Protein AF-A0A2N5Z940-F1 (afdb_monomer_lite)

pLDDT: mean 82.29, std 12.3, range [34.72, 94.06]

Secondary structure (DSSP, 8-state):
---PPPHHHHHHHHHHHHHHHHHHHHHHHHHHHHHHHHHHHHHHHHHHHHHHHHHTSTT--PPPTT-S-GGGGHHHHGGGSTTSSPPP-SSS-EEEETTTEEEETTTEE--------

Organism: Muiribacterium halophilum (NCBI:txid2053465)

Foldseek 3Di:
DDPDDDPVNVVVVVVVVVVVVVVVPVVVVVVVVVVLLVLQQVLQVQLLQLLVVLQPDPPDDRDAQFFQACCVCLQVSLVSHPVSDRRDHPADHWGGHNVSGIAGPVNGTNPPPDPDD

Structure (mmCIF, N/CA/C/O backbone):
data_AF-A0A2N5Z940-F1
#
_entry.id   AF-A0A2N5Z940-F1
#
loop_
_atom_site.group_PDB
_atom_site.id
_atom_site.type_symbol
_atom_site.label_atom_id
_atom_site.label_alt_id
_atom_site.label_comp_id
_atom_site.label_asym_id
_atom_site.label_entity_id
_atom_site.label_seq_id
_atom_site.pdbx_PDB_ins_code
_atom_site.Cartn_x
_atom_site.Cartn_y
_atom_site.Cartn_z
_atom_site.occupancy
_atom_site.B_iso_or_equiv
_atom_site.auth_seq_id
_atom_site.auth_comp_id
_atom_site.auth_asym_id
_atom_site.auth_atom_id
_atom_site.pdbx_PDB_model_num
ATOM 1 N N . MET A 1 1 ? 46.849 8.910 -40.877 1.00 47.00 1 MET A N 1
ATOM 2 C CA . MET A 1 1 ? 45.568 9.334 -41.485 1.00 47.00 1 MET A CA 1
ATOM 3 C C . MET A 1 1 ? 44.439 8.868 -40.580 1.00 47.00 1 MET A C 1
ATOM 5 O O . MET A 1 1 ? 44.339 7.672 -40.337 1.00 47.00 1 MET A O 1
ATOM 9 N N . LYS A 1 2 ? 43.650 9.785 -40.009 1.00 59.25 2 LYS A N 1
ATOM 10 C CA . LYS A 1 2 ? 42.458 9.421 -39.229 1.00 59.25 2 LYS A CA 1
ATOM 11 C C . LYS A 1 2 ? 41.374 8.996 -40.224 1.00 59.25 2 LYS A C 1
ATOM 13 O O . LYS A 1 2 ? 41.002 9.806 -41.067 1.00 59.25 2 LYS A O 1
ATOM 18 N N . LYS A 1 3 ? 40.914 7.740 -40.175 1.00 70.19 3 LYS A N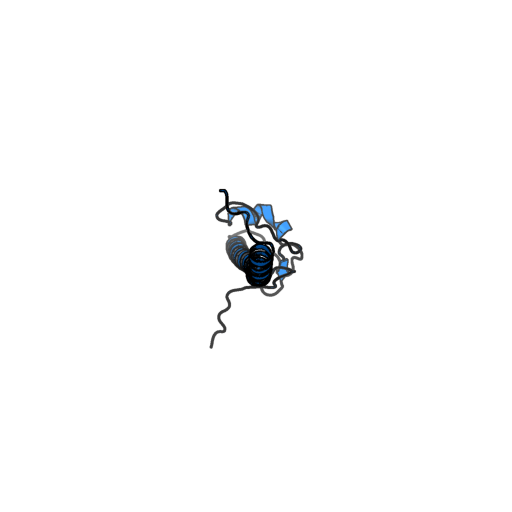 1
ATOM 19 C CA . LYS A 1 3 ? 39.747 7.304 -40.957 1.00 70.19 3 LYS A CA 1
ATOM 20 C C . LYS A 1 3 ? 38.531 8.060 -40.419 1.00 70.19 3 LYS A C 1
ATOM 22 O O . LYS A 1 3 ? 38.139 7.845 -39.276 1.00 70.19 3 LYS A O 1
ATOM 27 N N . ALA A 1 4 ? 38.006 8.993 -41.209 1.00 68.00 4 ALA A N 1
ATOM 28 C CA . ALA A 1 4 ? 36.707 9.588 -40.941 1.00 68.00 4 ALA A CA 1
ATOM 29 C C . ALA A 1 4 ? 35.644 8.507 -41.160 1.00 68.00 4 ALA A C 1
ATOM 31 O O . ALA A 1 4 ? 35.711 7.759 -42.136 1.00 68.00 4 ALA A O 1
ATOM 32 N N . PHE A 1 5 ? 34.723 8.398 -40.210 1.00 75.50 5 PHE A N 1
ATOM 33 C CA . PHE A 1 5 ? 33.625 7.442 -40.244 1.00 75.50 5 PHE A CA 1
ATOM 34 C C . PHE A 1 5 ? 32.745 7.701 -41.474 1.00 75.50 5 PHE A C 1
ATOM 36 O O . PHE A 1 5 ? 32.466 8.860 -41.790 1.00 75.50 5 PHE A O 1
ATOM 43 N N . SER A 1 6 ? 32.338 6.651 -42.188 1.00 87.69 6 SER A N 1
ATOM 44 C CA . SER A 1 6 ? 31.505 6.816 -43.382 1.00 87.69 6 SER A CA 1
ATOM 45 C C . SER A 1 6 ? 30.080 7.210 -42.990 1.00 87.69 6 SER A C 1
ATOM 47 O O . SER A 1 6 ? 29.527 6.707 -42.011 1.00 87.69 6 SER A O 1
ATOM 49 N N . PHE A 1 7 ? 29.439 8.070 -43.788 1.00 86.06 7 PHE A N 1
ATOM 50 C CA . PHE A 1 7 ? 28.022 8.409 -43.606 1.00 86.06 7 PHE A CA 1
ATOM 51 C C . PHE A 1 7 ? 27.126 7.164 -43.611 1.00 86.06 7 PHE A C 1
ATOM 53 O O . PHE A 1 7 ? 26.171 7.095 -42.842 1.00 86.06 7 PHE A O 1
ATOM 60 N N . LEU A 1 8 ? 27.466 6.161 -44.426 1.00 89.94 8 LEU A N 1
ATOM 61 C CA . LEU A 1 8 ? 26.723 4.905 -44.490 1.00 89.94 8 LEU A CA 1
ATOM 62 C C . LEU A 1 8 ? 26.797 4.135 -43.166 1.00 89.94 8 LEU A C 1
ATOM 64 O O . LEU A 1 8 ? 25.781 3.644 -42.679 1.00 89.94 8 LEU A O 1
ATOM 68 N N . GLU A 1 9 ? 27.985 4.060 -42.567 1.00 87.75 9 GLU A N 1
ATOM 69 C CA . GLU A 1 9 ? 28.175 3.387 -41.280 1.00 87.75 9 GLU A CA 1
ATOM 70 C C . GLU A 1 9 ? 27.366 4.089 -40.184 1.00 87.75 9 GLU A C 1
ATOM 72 O O . GLU A 1 9 ? 26.744 3.431 -39.349 1.00 87.75 9 GLU A O 1
ATOM 77 N N . LEU A 1 10 ? 27.296 5.424 -40.222 1.00 89.19 10 LEU A N 1
ATOM 78 C CA . LEU A 1 10 ? 26.498 6.189 -39.269 1.00 89.19 10 LEU A CA 1
ATOM 79 C C . LEU A 1 10 ? 25.002 5.909 -39.434 1.00 89.19 10 LEU A C 1
ATOM 81 O O . LEU A 1 10 ? 24.311 5.724 -38.434 1.00 89.19 10 LEU A O 1
ATOM 85 N N . MET A 1 11 ? 24.512 5.826 -40.675 1.00 91.19 11 MET A N 1
ATOM 86 C CA . MET A 1 11 ? 23.105 5.535 -40.961 1.00 91.19 11 MET A CA 1
ATOM 87 C C . MET A 1 11 ? 22.679 4.155 -40.457 1.00 91.19 11 MET A C 1
ATOM 89 O O . MET A 1 11 ? 21.636 4.025 -39.823 1.00 91.19 11 MET A O 1
ATOM 93 N N . VAL A 1 12 ? 23.508 3.133 -40.666 1.00 93.56 12 VAL A N 1
ATOM 94 C CA . VAL A 1 12 ? 23.205 1.784 -40.169 1.00 93.56 12 VAL A CA 1
ATOM 95 C C . VAL A 1 12 ? 23.146 1.769 -38.638 1.00 93.56 12 VAL A C 1
ATOM 97 O O . VAL A 1 12 ? 22.227 1.181 -38.065 1.00 93.56 12 VAL A O 1
ATOM 100 N N . ILE A 1 13 ? 24.064 2.467 -37.963 1.00 94.00 13 ILE A N 1
ATOM 101 C CA . ILE A 1 13 ? 24.078 2.543 -36.496 1.00 94.00 13 ILE A CA 1
ATOM 102 C C . ILE A 1 13 ? 22.821 3.232 -35.958 1.00 94.00 13 ILE A C 1
ATOM 104 O O . ILE A 1 13 ? 22.180 2.690 -35.058 1.00 94.00 13 ILE A O 1
ATOM 108 N N . ILE A 1 14 ? 22.430 4.391 -36.501 1.00 93.44 14 ILE A N 1
ATOM 109 C CA . ILE A 1 14 ? 21.222 5.092 -36.029 1.00 93.44 14 ILE A CA 1
ATOM 110 C C . ILE A 1 14 ? 19.954 4.269 -36.284 1.00 93.44 14 ILE A C 1
ATOM 112 O O . ILE A 1 14 ? 19.053 4.273 -35.446 1.00 93.44 14 ILE A O 1
ATOM 116 N N . SER A 1 15 ? 19.896 3.513 -37.386 1.00 94.00 15 SER A N 1
ATOM 117 C CA . SER A 1 15 ? 18.769 2.627 -37.684 1.00 94.00 15 SER A CA 1
ATOM 118 C C . SER A 1 15 ? 18.661 1.487 -36.672 1.00 94.00 15 SER A C 1
ATOM 120 O O . SER A 1 15 ? 17.573 1.233 -36.157 1.00 94.00 15 SER A O 1
ATOM 122 N N . ILE A 1 16 ? 19.777 0.837 -36.326 1.00 94.06 16 ILE A N 1
ATOM 123 C CA . ILE A 1 16 ? 19.786 -0.231 -35.315 1.00 94.06 16 ILE A CA 1
ATOM 124 C C . ILE A 1 16 ? 19.434 0.334 -33.928 1.00 94.06 16 ILE A C 1
ATOM 126 O O . ILE A 1 16 ? 18.635 -0.264 -33.206 1.00 94.06 16 ILE A O 1
ATOM 130 N N . LEU A 1 17 ? 19.958 1.512 -33.570 1.00 93.38 17 LEU A N 1
A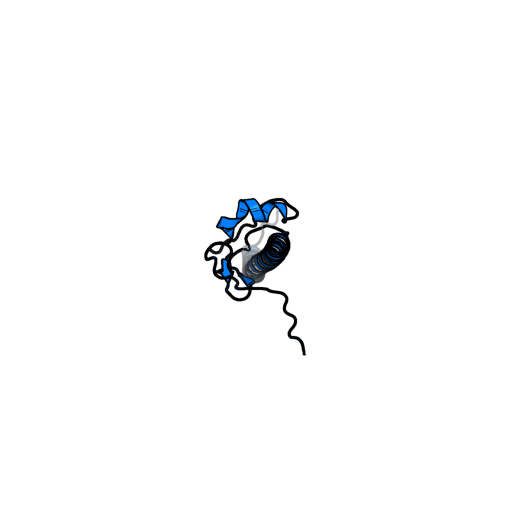TOM 131 C CA . LEU A 1 17 ? 19.635 2.182 -32.305 1.00 93.38 17 LEU A CA 1
ATOM 132 C C . LEU A 1 17 ? 18.140 2.500 -32.180 1.00 93.38 17 LEU A C 1
ATOM 134 O O . LEU A 1 17 ? 17.559 2.263 -31.121 1.00 93.38 17 LEU A O 1
ATOM 138 N N . ALA A 1 18 ? 17.503 2.988 -33.248 1.00 92.88 18 ALA A N 1
ATOM 139 C CA . ALA A 1 18 ? 16.073 3.286 -33.245 1.00 92.88 18 ALA A CA 1
ATOM 140 C C . ALA A 1 18 ? 15.227 2.033 -32.957 1.00 92.88 18 ALA A C 1
ATOM 142 O O . ALA A 1 18 ? 14.340 2.075 -32.105 1.00 92.88 18 ALA A O 1
ATOM 143 N N . ILE A 1 19 ? 15.553 0.903 -33.597 1.00 91.56 19 ILE A N 1
ATOM 144 C CA . ILE A 1 19 ? 14.848 -0.373 -33.394 1.00 91.56 19 ILE A CA 1
ATOM 145 C C . ILE A 1 19 ? 14.974 -0.840 -31.935 1.00 91.56 19 ILE A C 1
ATOM 147 O O . ILE A 1 19 ? 13.970 -1.182 -31.303 1.00 91.56 19 ILE A O 1
ATOM 151 N N . ILE A 1 20 ? 16.190 -0.810 -31.375 1.00 91.56 20 ILE A N 1
ATOM 152 C CA . ILE A 1 20 ? 16.444 -1.234 -29.989 1.00 91.56 20 ILE A CA 1
ATOM 153 C C . ILE A 1 20 ? 15.661 -0.361 -28.997 1.00 91.56 20 ILE A C 1
ATOM 155 O O . ILE A 1 20 ? 15.019 -0.887 -28.085 1.00 91.56 20 ILE A O 1
ATOM 159 N N . LEU A 1 21 ? 15.671 0.964 -29.182 1.00 88.88 21 LEU A N 1
ATOM 160 C CA . LEU A 1 21 ? 14.969 1.899 -28.298 1.00 88.88 21 LEU A CA 1
ATOM 161 C C . LEU A 1 21 ? 13.453 1.671 -28.297 1.00 88.88 21 LEU A C 1
ATOM 163 O O . LEU A 1 21 ? 12.830 1.688 -27.231 1.00 88.88 21 LEU A O 1
ATOM 167 N N . THR A 1 22 ? 12.855 1.409 -29.462 1.00 86.62 22 THR A N 1
ATOM 168 C CA . THR A 1 22 ? 11.419 1.120 -29.558 1.00 86.62 22 THR A CA 1
ATOM 169 C C . THR A 1 22 ? 11.058 -0.146 -28.784 1.00 86.62 22 THR A C 1
ATOM 171 O O . THR A 1 22 ? 10.147 -0.109 -27.953 1.00 86.62 22 THR A O 1
ATOM 174 N N . MET A 1 23 ? 11.791 -1.246 -28.983 1.00 81.12 23 MET A N 1
ATOM 175 C CA . MET A 1 23 ? 11.494 -2.524 -28.322 1.00 81.12 23 MET A CA 1
ATOM 176 C C . MET A 1 23 ? 11.708 -2.475 -26.803 1.00 81.12 23 MET A C 1
ATOM 178 O O . MET A 1 23 ? 10.945 -3.085 -26.054 1.00 81.12 23 MET A O 1
ATOM 182 N N . ALA A 1 24 ? 12.698 -1.716 -26.327 1.00 77.69 24 ALA A N 1
ATOM 183 C CA . ALA A 1 24 ? 12.993 -1.587 -24.900 1.00 77.69 24 ALA A CA 1
ATOM 184 C C . ALA A 1 24 ? 11.924 -0.799 -24.112 1.00 77.69 24 ALA A C 1
ATOM 186 O O . ALA A 1 24 ? 11.774 -0.991 -22.903 1.00 77.69 24 ALA A O 1
ATOM 187 N N . SER A 1 25 ? 11.158 0.075 -24.772 1.00 73.31 25 SER A N 1
ATOM 188 C CA . SER A 1 25 ? 10.201 0.972 -24.106 1.00 73.31 25 SER A CA 1
ATOM 189 C C . SER A 1 25 ? 8.944 0.266 -23.561 1.00 73.31 25 SER A C 1
ATOM 191 O O . SER A 1 25 ? 8.514 0.532 -22.434 1.00 73.31 25 SER A O 1
ATOM 193 N N . LEU A 1 26 ? 8.375 -0.674 -24.321 1.00 75.31 26 LEU A N 1
ATOM 194 C CA . LEU A 1 26 ? 7.131 -1.380 -23.986 1.00 75.31 26 LEU A CA 1
ATOM 195 C C . LEU A 1 26 ? 7.186 -2.194 -22.675 1.00 75.31 26 LEU A C 1
ATOM 197 O O . LEU A 1 26 ? 6.290 -2.029 -21.838 1.00 75.31 26 LEU A O 1
ATOM 201 N N . PRO A 1 27 ? 8.200 -3.052 -22.427 1.00 76.94 27 PRO A N 1
ATOM 202 C CA . PRO A 1 27 ? 8.243 -3.846 -21.199 1.00 76.94 27 PRO A CA 1
ATOM 203 C C . PRO A 1 27 ? 8.370 -2.979 -19.940 1.00 76.94 27 PRO A C 1
ATOM 205 O O . PRO A 1 27 ? 7.815 -3.327 -18.898 1.00 76.94 27 PRO A O 1
ATOM 208 N N . TYR A 1 28 ? 9.036 -1.825 -20.031 1.00 76.06 28 TYR A N 1
ATOM 209 C CA . TYR A 1 28 ? 9.219 -0.914 -18.903 1.00 76.06 28 TYR A CA 1
ATOM 210 C C . TYR A 1 28 ? 7.900 -0.294 -18.422 1.00 76.06 28 TYR A C 1
ATOM 212 O O . TYR A 1 28 ? 7.652 -0.208 -17.216 1.00 76.06 28 TYR A O 1
ATOM 220 N N . ILE A 1 29 ? 7.026 0.098 -19.352 1.00 79.38 29 ILE A N 1
ATOM 221 C CA . ILE A 1 29 ? 5.705 0.649 -19.027 1.00 79.38 29 ILE A CA 1
ATOM 222 C C . ILE A 1 29 ? 4.859 -0.420 -18.323 1.00 79.38 29 ILE A C 1
ATOM 224 O O . ILE A 1 29 ? 4.337 -0.183 -17.232 1.00 79.38 29 ILE A O 1
ATOM 228 N N . ASN A 1 30 ? 4.810 -1.631 -18.879 1.00 79.62 30 ASN A N 1
ATOM 229 C CA . ASN A 1 30 ? 4.053 -2.742 -18.298 1.00 79.62 30 ASN A CA 1
ATOM 230 C C . ASN A 1 30 ? 4.569 -3.142 -16.907 1.00 79.62 30 ASN A C 1
ATOM 232 O O . ASN A 1 30 ? 3.775 -3.376 -15.995 1.00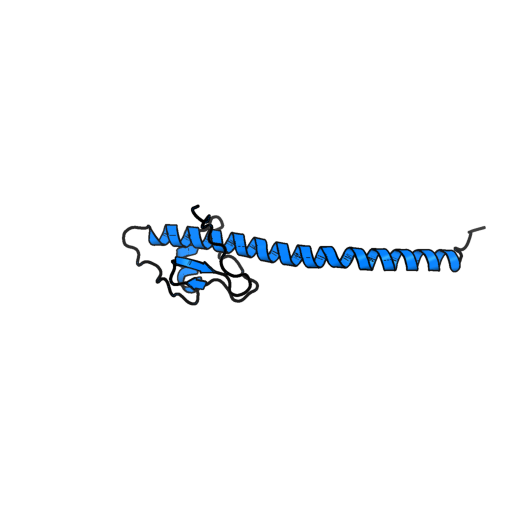 79.62 30 ASN A O 1
ATOM 236 N N . ALA A 1 31 ? 5.890 -3.173 -16.712 1.00 79.94 31 ALA A N 1
ATOM 237 C CA . ALA A 1 31 ? 6.498 -3.463 -15.415 1.00 79.94 31 ALA A CA 1
ATOM 238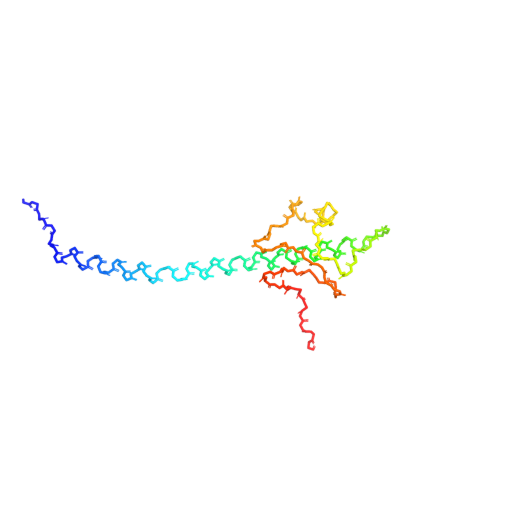 C C . ALA A 1 31 ? 6.126 -2.413 -14.357 1.00 79.94 31 ALA A C 1
ATOM 240 O O . ALA A 1 31 ? 5.801 -2.769 -13.224 1.00 79.94 31 ALA A O 1
ATOM 241 N N . LYS A 1 32 ? 6.099 -1.126 -14.726 1.00 82.31 32 LYS A N 1
ATOM 242 C CA . LYS A 1 32 ? 5.643 -0.053 -13.830 1.00 82.31 32 LYS A CA 1
ATOM 243 C C . LYS A 1 32 ? 4.190 -0.227 -13.406 1.00 82.31 32 LYS A C 1
ATOM 245 O O . LYS A 1 32 ? 3.896 -0.083 -12.221 1.00 82.31 32 LYS A O 1
ATOM 250 N N . HIS A 1 33 ? 3.296 -0.540 -14.343 1.00 82.06 33 HIS A N 1
ATOM 251 C CA . HIS A 1 33 ? 1.886 -0.771 -14.025 1.00 82.06 33 HIS A CA 1
ATOM 252 C C . HIS A 1 33 ? 1.712 -1.953 -13.065 1.00 82.06 33 HIS A C 1
ATOM 254 O O . HIS A 1 33 ? 1.081 -1.796 -12.020 1.00 82.06 33 HIS A O 1
ATOM 260 N N . LYS A 1 34 ? 2.369 -3.086 -13.345 1.00 83.94 34 LYS A N 1
ATOM 261 C CA . LYS A 1 34 ? 2.343 -4.269 -12.470 1.00 83.94 34 LYS A CA 1
ATOM 262 C C . LYS A 1 34 ? 2.917 -3.993 -11.081 1.00 83.94 34 LYS A C 1
ATOM 264 O O . LYS A 1 34 ? 2.367 -4.449 -10.085 1.00 83.94 34 LYS A O 1
ATOM 269 N N . ALA A 1 35 ? 3.999 -3.218 -10.988 1.00 85.00 35 ALA A N 1
ATOM 270 C CA . ALA A 1 35 ? 4.578 -2.844 -9.700 1.00 85.00 35 ALA A CA 1
ATOM 271 C C . ALA A 1 35 ? 3.607 -1.993 -8.866 1.00 85.00 35 ALA A C 1
ATOM 273 O O . ALA A 1 35 ? 3.461 -2.215 -7.666 1.00 85.00 35 ALA A O 1
ATOM 274 N N . VAL A 1 36 ? 2.913 -1.040 -9.498 1.00 84.69 36 VAL A N 1
ATOM 275 C CA . VAL A 1 36 ? 1.902 -0.210 -8.826 1.00 84.69 36 VAL A CA 1
ATOM 276 C C . VAL A 1 36 ? 0.731 -1.059 -8.326 1.00 84.69 36 VAL A C 1
ATOM 278 O O . VAL A 1 36 ? 0.300 -0.884 -7.185 1.00 84.69 36 VAL A O 1
ATOM 281 N N . GLU A 1 37 ? 0.250 -1.992 -9.143 1.00 85.94 37 GLU A N 1
ATOM 282 C CA . GLU A 1 37 ? -0.814 -2.923 -8.768 1.00 85.94 37 GLU A CA 1
ATOM 283 C C . GLU A 1 37 ? -0.392 -3.812 -7.589 1.00 85.94 37 GLU A C 1
ATOM 285 O O . GLU A 1 37 ? -1.107 -3.904 -6.590 1.00 85.94 37 GLU A O 1
ATOM 290 N N . GLN A 1 38 ? 0.813 -4.386 -7.645 1.00 87.88 38 GLN A N 1
ATOM 291 C CA . GLN A 1 38 ? 1.335 -5.257 -6.595 1.00 87.88 38 GLN A CA 1
ATOM 292 C C . GLN A 1 38 ? 1.516 -4.523 -5.261 1.00 87.88 38 GLN A C 1
ATOM 294 O O . GLN A 1 38 ? 1.191 -5.065 -4.202 1.00 87.88 38 GLN A O 1
ATOM 299 N N . VAL A 1 39 ? 1.999 -3.278 -5.292 1.00 87.88 39 VAL A N 1
ATOM 300 C CA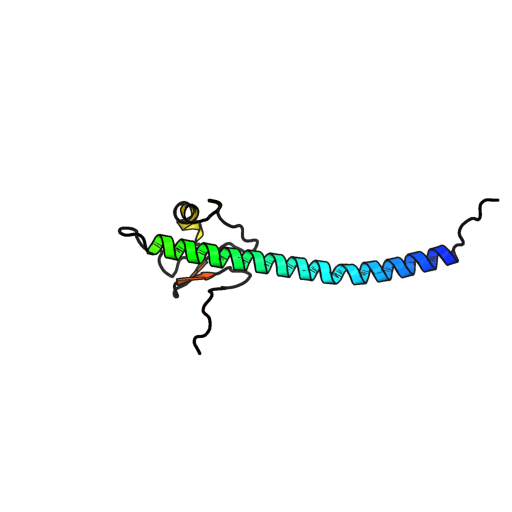 . VAL A 1 39 ? 2.070 -2.430 -4.094 1.00 87.88 39 VAL A CA 1
ATOM 301 C C . VAL A 1 39 ? 0.672 -2.202 -3.529 1.00 87.88 39 VAL A C 1
ATOM 303 O O . VAL A 1 39 ? 0.469 -2.335 -2.324 1.00 87.88 39 VAL A O 1
ATOM 306 N N . CYS A 1 40 ? -0.308 -1.909 -4.385 1.00 87.94 40 CYS A N 1
ATOM 307 C CA . CYS A 1 40 ? -1.679 -1.698 -3.942 1.00 87.94 40 CYS A CA 1
ATOM 308 C C . CYS A 1 40 ? -2.274 -2.952 -3.291 1.00 87.94 40 CYS A C 1
ATOM 310 O O . CYS A 1 40 ? -2.885 -2.848 -2.231 1.00 87.94 40 CYS A O 1
ATOM 312 N N . LYS A 1 41 ? -2.039 -4.124 -3.888 1.00 87.69 41 LYS A N 1
ATOM 313 C CA . LYS A 1 41 ? -2.449 -5.433 -3.371 1.00 87.69 41 LYS A CA 1
ATOM 314 C C . LYS A 1 41 ? -1.843 -5.740 -2.005 1.00 87.69 41 LYS A C 1
ATOM 316 O O . LYS A 1 41 ? -2.531 -6.224 -1.108 1.00 87.69 41 LYS A O 1
ATOM 321 N N . ASN A 1 42 ? -0.559 -5.450 -1.823 1.00 89.00 42 ASN A N 1
ATOM 322 C CA . ASN A 1 42 ? 0.092 -5.635 -0.529 1.00 89.00 42 ASN A CA 1
ATOM 323 C C . ASN A 1 42 ? -0.486 -4.672 0.516 1.00 89.00 42 ASN A C 1
ATOM 325 O O . ASN A 1 42 ? -0.789 -5.088 1.631 1.00 89.00 42 ASN A O 1
ATOM 329 N N . ASN A 1 43 ? -0.713 -3.413 0.140 1.00 89.75 43 ASN A N 1
ATOM 330 C CA . ASN A 1 43 ? -1.288 -2.415 1.035 1.00 89.75 43 ASN A CA 1
ATOM 331 C C . ASN A 1 43 ? -2.717 -2.769 1.466 1.00 89.75 43 ASN A C 1
ATOM 333 O O . ASN A 1 43 ? -3.027 -2.632 2.645 1.00 89.75 43 ASN A O 1
ATOM 337 N N . THR A 1 44 ? -3.575 -3.251 0.556 1.00 89.62 44 THR A N 1
ATOM 338 C CA . THR A 1 44 ? -4.933 -3.685 0.923 1.00 89.62 44 THR A CA 1
ATOM 339 C C . THR A 1 44 ? -4.885 -4.842 1.910 1.00 89.62 44 THR A C 1
ATOM 341 O O . THR A 1 44 ? -5.583 -4.782 2.908 1.00 89.62 44 THR A O 1
ATOM 344 N N . LYS A 1 45 ? -4.009 -5.837 1.707 1.00 88.69 45 LYS A N 1
ATOM 345 C CA . LYS A 1 45 ? -3.841 -6.963 2.646 1.00 88.69 45 LYS A CA 1
ATOM 346 C C . LYS A 1 45 ? -3.336 -6.521 4.019 1.00 88.69 45 LYS A C 1
ATOM 348 O O . LYS A 1 45 ? -3.811 -7.006 5.039 1.00 88.69 45 LYS A O 1
ATOM 353 N N . MET A 1 46 ? -2.375 -5.599 4.052 1.00 90.25 46 MET A N 1
ATOM 354 C CA . MET A 1 46 ? -1.863 -5.047 5.308 1.00 90.25 46 MET A CA 1
ATOM 355 C C . MET A 1 46 ? -2.941 -4.273 6.069 1.00 90.25 46 MET A C 1
ATOM 357 O O . MET A 1 46 ? -3.045 -4.408 7.284 1.00 90.25 46 MET A O 1
ATOM 361 N N . LEU A 1 47 ? -3.734 -3.467 5.362 1.00 91.12 47 LEU A N 1
ATOM 362 C CA . LEU A 1 47 ? -4.843 -2.727 5.956 1.00 91.12 47 LEU A CA 1
ATOM 363 C C . LEU A 1 47 ? -5.960 -3.654 6.428 1.00 91.12 47 LEU A C 1
ATOM 365 O O . LEU A 1 47 ? -6.515 -3.416 7.490 1.00 91.12 47 LEU A O 1
ATOM 369 N N . ASP A 1 48 ? -6.256 -4.710 5.679 1.00 90.06 48 ASP A N 1
ATOM 370 C CA . ASP A 1 48 ? -7.252 -5.714 6.050 1.00 90.06 48 ASP A CA 1
ATOM 371 C C . ASP A 1 48 ? -6.867 -6.400 7.366 1.00 90.06 48 ASP A C 1
ATOM 373 O O . ASP A 1 48 ? -7.624 -6.378 8.334 1.00 90.06 48 ASP A O 1
ATOM 377 N N . ALA A 1 49 ? -5.614 -6.856 7.470 1.00 89.56 49 ALA A N 1
ATOM 378 C CA . ALA A 1 49 ? -5.071 -7.395 8.713 1.00 89.56 49 ALA A CA 1
ATOM 379 C C . ALA A 1 49 ? -5.101 -6.370 9.864 1.00 89.56 49 ALA A C 1
ATOM 381 O O . ALA A 1 49 ? -5.411 -6.723 11.000 1.00 89.56 49 ALA A O 1
ATOM 382 N N . ALA A 1 50 ? -4.805 -5.095 9.589 1.00 91.56 50 ALA A N 1
ATOM 383 C CA . ALA A 1 50 ? -4.889 -4.034 10.591 1.00 91.56 50 ALA A CA 1
ATOM 384 C C . ALA A 1 50 ? -6.329 -3.813 11.081 1.00 91.56 50 ALA A C 1
ATOM 386 O O . ALA A 1 50 ? -6.543 -3.636 12.277 1.00 91.56 50 ALA A O 1
ATOM 387 N N . VAL A 1 51 ? -7.316 -3.857 10.182 1.00 91.00 51 VAL A N 1
ATOM 388 C CA . VAL A 1 51 ? -8.737 -3.736 10.529 1.00 91.00 51 VAL A CA 1
ATOM 389 C C . VAL A 1 51 ? -9.201 -4.933 11.351 1.00 91.00 51 VAL A C 1
ATOM 391 O O . VAL A 1 51 ? -9.856 -4.737 12.371 1.00 91.00 51 VAL A O 1
ATOM 394 N N . VAL A 1 52 ? -8.817 -6.153 10.969 1.00 89.56 52 VAL A N 1
ATOM 395 C CA . VAL A 1 52 ? -9.117 -7.372 11.737 1.00 89.56 52 VAL A CA 1
ATOM 396 C C . VAL A 1 52 ? -8.526 -7.285 13.145 1.00 89.56 52 VAL A C 1
ATOM 398 O O . VAL A 1 52 ? -9.237 -7.526 14.119 1.00 89.56 52 VAL A O 1
ATOM 401 N N . ASN A 1 53 ? -7.261 -6.875 13.269 1.00 90.75 53 ASN A N 1
ATOM 402 C CA . ASN A 1 53 ? -6.594 -6.712 14.564 1.00 90.75 53 ASN A CA 1
ATOM 403 C C . ASN A 1 53 ? -7.205 -5.598 15.418 1.00 90.75 53 ASN A C 1
ATOM 405 O O . ASN A 1 53 ? -7.275 -5.731 16.634 1.00 90.75 53 ASN A O 1
ATOM 409 N N . TYR A 1 54 ? -7.650 -4.502 14.803 1.00 90.75 54 TYR A N 1
ATOM 410 C CA . TYR A 1 54 ? -8.356 -3.449 15.522 1.00 90.75 54 TYR A CA 1
ATOM 411 C C . TYR A 1 54 ? -9.713 -3.959 16.019 1.00 90.75 54 TYR A C 1
ATOM 413 O O . TYR A 1 54 ? -10.010 -3.882 17.205 1.00 90.75 54 TYR A O 1
ATOM 421 N N . ASN A 1 55 ? -10.517 -4.550 15.134 1.00 90.00 55 ASN A N 1
ATOM 422 C CA . ASN A 1 55 ? -11.866 -5.023 15.443 1.00 90.00 55 ASN A CA 1
ATOM 423 C C . ASN A 1 55 ? -11.904 -6.209 16.425 1.00 90.00 55 ASN A C 1
ATOM 425 O O . ASN A 1 55 ? -12.968 -6.481 16.987 1.00 90.00 55 ASN A O 1
ATOM 429 N N . SER A 1 56 ? -10.788 -6.919 16.619 1.00 89.88 56 SER A N 1
ATOM 430 C CA . SER A 1 56 ? -10.672 -8.015 17.587 1.00 89.88 56 SER A CA 1
ATOM 431 C C . SER A 1 56 ? -10.387 -7.543 19.015 1.00 89.88 56 SER A C 1
ATOM 433 O O . SER A 1 56 ? -10.483 -8.345 19.946 1.00 89.88 56 SER A O 1
ATOM 435 N N . GLN A 1 57 ? -10.078 -6.258 19.225 1.00 90.94 57 GLN A N 1
ATOM 436 C CA . GLN A 1 57 ? -9.793 -5.755 20.563 1.00 90.94 57 GLN A CA 1
ATOM 437 C C . GLN A 1 57 ? -11.048 -5.653 21.438 1.00 90.94 57 GLN A C 1
ATOM 439 O O . GLN A 1 57 ? -12.082 -5.132 21.007 1.00 90.94 57 GLN A O 1
ATOM 444 N N . PRO A 1 58 ? -10.974 -6.092 22.704 1.00 89.25 58 PRO A N 1
ATOM 445 C CA . PRO A 1 58 ? -12.081 -5.935 23.632 1.00 89.25 58 PRO A CA 1
ATOM 446 C C . PRO A 1 58 ? -12.327 -4.449 23.924 1.00 89.25 58 PRO A C 1
ATOM 448 O O . PRO A 1 58 ? -11.403 -3.688 24.197 1.00 89.25 58 PRO A O 1
ATOM 451 N N . GLY A 1 59 ? -13.594 -4.035 23.880 1.00 85.12 59 GLY A N 1
ATOM 452 C CA . GLY A 1 59 ? -14.011 -2.675 24.235 1.00 85.12 59 GLY A CA 1
ATOM 453 C C . GLY A 1 59 ? -13.870 -1.623 23.129 1.00 85.12 59 GLY A C 1
ATOM 454 O O . GLY A 1 59 ? -14.281 -0.483 23.345 1.00 85.12 59 GLY A O 1
ATOM 455 N N . VAL A 1 60 ? -13.360 -1.967 21.937 1.00 87.38 60 VAL A N 1
ATOM 456 C CA . VAL A 1 60 ? -13.338 -1.016 20.814 1.00 87.38 60 VAL A CA 1
ATOM 457 C C . VAL A 1 60 ? -14.635 -1.055 20.008 1.00 87.38 60 VAL A C 1
ATOM 459 O O . VAL A 1 60 ? -15.251 -2.101 19.796 1.00 87.38 60 VAL A O 1
ATOM 462 N N . LYS A 1 61 ? -15.047 0.111 19.501 1.00 88.00 61 LYS A N 1
ATOM 463 C CA . LYS A 1 61 ? -16.138 0.196 18.529 1.00 88.00 61 LYS A CA 1
ATOM 464 C C . LYS A 1 61 ? -15.618 -0.265 17.168 1.00 88.00 61 LYS A C 1
ATOM 466 O O . LYS A 1 61 ? -14.783 0.422 16.578 1.00 88.00 61 LYS A O 1
ATOM 471 N N . LYS A 1 62 ? -16.133 -1.402 16.687 1.00 87.62 62 LYS A N 1
ATOM 472 C CA . LYS A 1 62 ? -15.788 -1.964 15.375 1.00 87.62 62 LYS A CA 1
ATOM 473 C C . LYS A 1 62 ? -15.970 -0.931 14.265 1.00 87.62 62 LYS A C 1
ATOM 475 O O . LYS A 1 62 ? -16.885 -0.101 14.313 1.00 87.62 62 LYS A O 1
ATOM 480 N N . ILE A 1 63 ? -15.088 -0.991 13.275 1.00 87.50 63 ILE A N 1
ATOM 481 C CA . ILE A 1 63 ? -15.214 -0.200 12.052 1.00 87.50 63 ILE A CA 1
ATOM 482 C C . ILE A 1 63 ? -16.478 -0.679 11.323 1.00 87.50 63 ILE A C 1
ATOM 484 O O . ILE A 1 63 ? -16.592 -1.881 11.095 1.00 87.50 63 ILE A O 1
ATOM 488 N N . PRO A 1 64 ? -17.432 0.214 10.997 1.00 85.88 64 PRO A N 1
ATOM 489 C CA . PRO A 1 64 ? -18.615 -0.154 10.230 1.00 85.88 64 PRO A CA 1
ATOM 490 C C . PRO A 1 64 ? -18.219 -0.716 8.873 1.00 85.88 64 PRO A C 1
ATOM 492 O O . PRO A 1 64 ? -17.300 -0.197 8.239 1.00 85.88 64 PRO A O 1
ATOM 495 N N . ASP A 1 65 ? -18.944 -1.718 8.392 1.00 81.50 65 ASP A N 1
ATOM 496 C CA . ASP A 1 65 ? -18.591 -2.372 7.137 1.00 81.50 65 ASP A CA 1
ATOM 497 C C . ASP A 1 65 ? -18.862 -1.482 5.905 1.00 81.50 65 ASP A C 1
ATOM 499 O O . ASP A 1 65 ? -18.647 -1.897 4.788 1.00 81.50 65 ASP A O 1
ATOM 503 N N . ASP A 1 66 ? -19.313 -0.236 6.019 1.00 80.81 66 ASP A N 1
ATOM 504 C CA . ASP A 1 66 ? -19.625 0.633 4.872 1.00 80.81 66 ASP A CA 1
ATOM 505 C C . ASP A 1 66 ? -18.873 1.968 4.867 1.00 80.81 66 ASP A C 1
ATOM 507 O O . ASP A 1 66 ? -19.341 2.982 4.342 1.00 80.81 66 ASP A O 1
ATOM 511 N N . VAL A 1 67 ? -17.655 1.968 5.404 1.00 84.00 67 VAL A N 1
ATOM 512 C CA . VAL A 1 67 ? -16.832 3.175 5.460 1.00 84.00 67 VAL A CA 1
ATOM 513 C C . VAL A 1 67 ? -16.275 3.537 4.080 1.00 84.00 67 VAL A C 1
ATOM 515 O O . VAL A 1 67 ? -15.363 2.901 3.542 1.00 84.00 67 VAL A O 1
ATOM 518 N N . GLN A 1 68 ? -16.760 4.665 3.554 1.00 81.25 68 GLN A N 1
ATOM 519 C CA . GLN A 1 68 ? -16.293 5.234 2.290 1.00 81.25 68 GLN A CA 1
ATOM 520 C C . GLN A 1 68 ? -14.796 5.562 2.311 1.00 81.25 68 GLN A C 1
ATOM 522 O O . GLN A 1 68 ? -14.131 5.370 1.311 1.00 81.25 68 GLN A O 1
ATOM 527 N N . TYR A 1 69 ? -14.223 6.029 3.419 1.00 83.12 69 TYR A N 1
ATOM 528 C CA . TYR A 1 69 ? -12.786 6.308 3.482 1.00 83.12 69 TYR A CA 1
ATOM 529 C C . TYR A 1 69 ? -12.173 5.687 4.725 1.00 83.12 69 TYR A C 1
ATOM 531 O O . TYR A 1 69 ? -12.343 6.192 5.835 1.00 83.12 69 TYR A O 1
ATOM 539 N N . LEU A 1 70 ? -11.398 4.613 4.546 1.00 87.81 70 LEU A N 1
ATOM 540 C CA . LEU A 1 70 ? -10.739 3.943 5.671 1.00 87.81 70 LEU A CA 1
ATOM 541 C C . LEU A 1 70 ? -9.717 4.864 6.361 1.00 87.81 70 LEU A C 1
ATOM 543 O O . LEU A 1 70 ? -9.400 4.685 7.533 1.00 87.81 70 LEU A O 1
ATOM 547 N N . SER A 1 71 ? -9.251 5.909 5.666 1.00 86.62 71 SER A N 1
ATOM 548 C CA . SER A 1 71 ? -8.365 6.936 6.219 1.00 86.62 71 SER A CA 1
ATOM 549 C C . SER A 1 71 ? -8.962 7.715 7.394 1.00 86.62 71 SER A C 1
ATOM 551 O O . SER A 1 71 ? -8.200 8.310 8.147 1.00 86.62 71 SER A O 1
ATOM 553 N N . ILE A 1 72 ? -10.283 7.6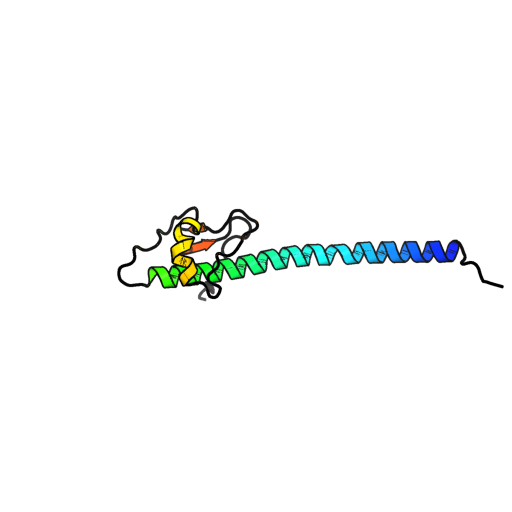92 7.597 1.00 88.44 72 ILE A N 1
ATOM 554 C CA . ILE A 1 72 ? -10.924 8.254 8.800 1.00 88.44 72 ILE A CA 1
ATOM 555 C C . ILE A 1 72 ? -10.428 7.529 10.064 1.00 88.44 72 ILE A C 1
ATOM 557 O O . ILE A 1 72 ? -10.291 8.129 11.124 1.00 88.44 72 ILE A O 1
ATOM 561 N N . TYR A 1 73 ? -10.084 6.245 9.939 1.00 89.75 73 TYR A N 1
ATOM 562 C CA . TYR A 1 73 ? -9.543 5.414 11.014 1.00 89.75 73 TYR A CA 1
ATOM 563 C C . TYR A 1 73 ? -8.013 5.342 10.991 1.00 89.75 73 TYR A C 1
ATOM 565 O O . TYR A 1 73 ? -7.431 4.524 11.701 1.00 89.75 73 TYR A O 1
ATOM 573 N N . LYS A 1 74 ? -7.342 6.190 10.197 1.00 90.38 74 LYS A N 1
ATOM 574 C CA . LYS A 1 74 ? -5.885 6.161 10.005 1.00 90.38 74 LYS A CA 1
ATOM 575 C C . LYS A 1 74 ? -5.126 6.174 11.326 1.00 90.38 74 LYS A C 1
ATOM 577 O O . LYS A 1 74 ? -4.258 5.335 11.510 1.00 90.38 74 LYS A O 1
ATOM 582 N N . GLU A 1 75 ? -5.451 7.091 12.231 1.00 89.81 75 GLU A N 1
ATOM 583 C CA . GLU A 1 75 ? -4.738 7.236 13.510 1.00 89.81 75 GLU A CA 1
ATOM 584 C C . GLU A 1 75 ? -4.784 5.952 14.344 1.00 89.81 75 GLU A C 1
ATOM 586 O O . GLU A 1 75 ? -3.779 5.561 14.923 1.00 89.81 75 GLU A O 1
ATOM 591 N N . LYS A 1 76 ? -5.918 5.245 14.309 1.00 90.31 76 LYS A N 1
ATOM 592 C CA . LYS A 1 76 ? -6.126 3.987 15.033 1.00 90.31 76 LYS A CA 1
ATOM 593 C C . LYS A 1 76 ? -5.454 2.807 14.337 1.00 90.31 76 LYS A C 1
ATOM 595 O O . LYS A 1 76 ? -4.818 1.982 14.975 1.00 90.31 76 LYS A O 1
ATOM 600 N N . LEU A 1 77 ? -5.585 2.719 13.013 1.00 90.25 77 LEU A N 1
ATOM 601 C CA . LEU A 1 77 ? -5.075 1.588 12.234 1.00 90.25 77 LEU A CA 1
ATOM 602 C C . LEU A 1 77 ? -3.555 1.616 12.070 1.00 90.25 77 LEU A C 1
ATOM 604 O O . LEU A 1 77 ? -2.936 0.565 11.926 1.00 90.25 77 LEU A O 1
ATOM 608 N N . VAL A 1 78 ? -2.944 2.802 12.104 1.00 92.62 78 VAL A N 1
ATOM 609 C CA . VAL A 1 78 ? -1.495 2.982 11.965 1.00 92.62 78 VAL A CA 1
ATOM 610 C C . VAL A 1 78 ? -0.708 2.236 13.047 1.00 92.62 78 VAL A C 1
ATOM 612 O O . VAL A 1 78 ? 0.387 1.756 12.757 1.00 92.62 78 VAL A O 1
ATOM 615 N N . GLU A 1 79 ? -1.264 2.059 14.244 1.00 90.75 79 GLU A N 1
ATOM 616 C CA . GLU A 1 79 ? -0.628 1.295 15.327 1.00 90.75 79 GLU A CA 1
ATOM 617 C C . GLU A 1 79 ? -0.454 -0.194 14.991 1.00 90.75 79 GLU A C 1
ATOM 619 O O . GLU A 1 79 ? 0.512 -0.818 15.430 1.00 90.75 79 GLU A O 1
ATOM 624 N N . TYR A 1 80 ? -1.335 -0.742 14.150 1.00 89.94 80 TYR A N 1
ATOM 625 C CA . TYR A 1 80 ? -1.312 -2.142 13.709 1.00 89.94 80 TYR A CA 1
ATOM 626 C C . TYR A 1 80 ? -0.511 -2.347 12.421 1.00 89.94 80 TYR A C 1
ATOM 628 O O . TYR A 1 80 ? -0.375 -3.472 11.936 1.00 89.94 80 TYR A O 1
ATOM 636 N N . LEU A 1 81 ? 0.035 -1.273 11.847 1.00 90.44 81 LEU A N 1
ATOM 637 C CA . LEU A 1 81 ? 0.890 -1.343 10.671 1.00 90.44 81 LEU A CA 1
ATOM 638 C C . LEU A 1 81 ? 2.354 -1.434 11.097 1.00 90.44 81 LEU A C 1
ATOM 640 O O . LEU A 1 81 ? 2.852 -0.602 11.852 1.00 90.44 81 LEU A O 1
ATOM 644 N N . LYS A 1 82 ? 3.085 -2.398 10.522 1.00 87.44 82 LYS A N 1
ATOM 645 C CA . LYS A 1 82 ? 4.507 -2.649 10.822 1.00 87.44 82 LYS A CA 1
ATOM 646 C C . LYS A 1 82 ? 5.374 -1.384 10.786 1.00 87.44 82 LYS A C 1
ATOM 648 O O . LYS A 1 82 ? 6.227 -1.195 11.645 1.00 87.44 82 LYS A O 1
ATOM 653 N N . ASN A 1 83 ? 5.137 -0.513 9.807 1.00 86.12 83 ASN A N 1
ATOM 654 C CA . ASN A 1 83 ? 5.926 0.702 9.599 1.00 86.12 83 ASN A CA 1
ATOM 655 C C . ASN A 1 83 ? 5.289 1.950 10.224 1.00 86.12 83 ASN A C 1
ATOM 657 O O . ASN A 1 83 ? 5.718 3.056 9.898 1.00 86.12 83 ASN A O 1
ATOM 661 N N . ARG A 1 84 ? 4.221 1.793 11.021 1.00 87.50 84 ARG A N 1
ATOM 662 C CA . ARG A 1 84 ? 3.442 2.884 11.630 1.00 87.50 84 ARG A CA 1
ATOM 663 C C . ARG A 1 84 ? 3.171 4.050 10.676 1.00 87.50 84 ARG A C 1
ATOM 665 O O . ARG A 1 84 ? 3.207 5.220 11.045 1.00 87.50 84 ARG A O 1
ATOM 672 N N . SER A 1 85 ? 2.903 3.724 9.419 1.00 89.12 85 SER A N 1
ATOM 673 C CA . SER A 1 85 ? 2.678 4.697 8.361 1.00 89.12 85 SER A CA 1
ATOM 674 C C . SER A 1 85 ? 1.521 4.247 7.497 1.00 89.12 85 SER A C 1
ATOM 676 O O . SER A 1 85 ? 1.365 3.069 7.179 1.00 89.12 85 SER A O 1
ATOM 678 N N . TRP A 1 86 ? 0.688 5.216 7.131 1.00 89.50 86 TRP A N 1
ATOM 679 C CA . TRP A 1 86 ? -0.455 4.963 6.274 1.00 89.50 86 TRP A CA 1
ATOM 680 C C . TRP A 1 86 ? 0.017 4.725 4.838 1.00 89.50 86 TRP A C 1
ATOM 682 O O . TRP A 1 86 ? 0.722 5.582 4.292 1.00 89.50 86 TRP A O 1
ATOM 692 N N . PRO A 1 87 ? -0.362 3.602 4.206 1.00 89.62 87 PRO A N 1
ATOM 693 C CA . PRO A 1 87 ? 0.054 3.319 2.845 1.00 89.62 87 PRO A CA 1
ATOM 694 C C . PRO A 1 87 ? -0.500 4.367 1.877 1.00 89.62 87 PRO A C 1
ATOM 696 O O . PRO A 1 87 ? -1.623 4.854 2.010 1.00 89.62 87 PRO A O 1
ATOM 699 N N . ILE A 1 88 ? 0.286 4.697 0.856 1.00 85.06 88 ILE A N 1
ATOM 700 C CA . ILE A 1 88 ? -0.111 5.656 -0.176 1.00 85.06 88 ILE A CA 1
ATOM 701 C C . ILE A 1 88 ? -0.774 4.897 -1.325 1.00 85.06 88 ILE A C 1
ATOM 703 O O . ILE A 1 88 ? -0.315 3.834 -1.741 1.00 85.06 88 ILE A O 1
ATOM 707 N N . CYS A 1 89 ? -1.859 5.455 -1.855 1.00 82.44 89 CYS A N 1
ATOM 708 C CA . CYS A 1 89 ? -2.536 4.957 -3.045 1.00 82.44 89 CYS A CA 1
ATOM 709 C C . CYS A 1 89 ? -2.506 6.042 -4.130 1.00 82.44 89 CYS A C 1
ATOM 711 O O . CYS A 1 89 ? -2.971 7.151 -3.893 1.00 82.44 89 CYS A O 1
ATOM 713 N N . LYS A 1 90 ? -2.032 5.721 -5.343 1.00 77.88 90 LYS A N 1
ATOM 714 C CA . LYS A 1 90 ? -2.072 6.632 -6.515 1.00 77.88 90 LYS A CA 1
ATOM 715 C C . LYS A 1 90 ? -3.465 6.725 -7.174 1.00 77.88 90 LYS A C 1
ATOM 717 O O . LYS A 1 90 ? -3.601 7.208 -8.301 1.00 77.88 90 LYS A O 1
ATOM 722 N N . GLY A 1 91 ? -4.475 6.150 -6.521 1.00 68.69 91 GLY A N 1
ATOM 723 C CA . GLY A 1 91 ? -5.842 5.989 -6.997 1.00 68.69 91 GLY A CA 1
ATOM 724 C C . GLY A 1 91 ? -6.764 7.074 -6.495 1.00 68.69 91 GLY A C 1
ATOM 725 O O . GLY A 1 91 ? -6.837 8.108 -7.135 1.00 68.69 91 GLY A O 1
ATOM 726 N N . ASN A 1 92 ? -7.436 6.798 -5.378 1.00 74.81 92 ASN A N 1
ATOM 727 C CA . ASN A 1 92 ? -8.197 7.745 -4.556 1.00 74.81 92 ASN A CA 1
ATOM 728 C C . ASN A 1 92 ? -8.281 7.229 -3.098 1.00 74.81 92 ASN A C 1
ATOM 730 O O . ASN A 1 92 ? -9.302 7.376 -2.438 1.00 74.81 92 ASN A O 1
ATOM 734 N N . GLY A 1 93 ? -7.234 6.553 -2.607 1.00 83.75 93 GLY A N 1
ATOM 735 C CA . GLY A 1 93 ? -7.203 5.986 -1.251 1.00 83.75 93 GLY A CA 1
ATOM 736 C C . GLY A 1 93 ? -7.746 4.555 -1.127 1.00 83.75 93 GLY A C 1
ATOM 737 O O . GLY A 1 93 ? -7.862 3.830 -2.121 1.00 83.75 93 GLY A O 1
ATOM 738 N N . TYR A 1 94 ? -8.021 4.160 0.120 1.00 87.69 94 TYR A N 1
ATOM 739 C CA . TYR A 1 94 ? -8.519 2.837 0.516 1.00 87.69 94 TYR A CA 1
ATOM 740 C C . TYR A 1 94 ? -9.892 2.957 1.176 1.00 87.69 94 TYR A C 1
ATOM 742 O O . TYR A 1 94 ? -10.159 3.905 1.919 1.00 87.69 94 TYR A O 1
ATOM 750 N N . PHE A 1 95 ? -10.732 1.967 0.914 1.00 86.56 95 PHE A N 1
ATOM 751 C CA . PHE A 1 95 ? -12.155 1.943 1.224 1.00 86.56 95 PHE A CA 1
ATOM 752 C C . PHE A 1 95 ? -12.489 0.630 1.948 1.00 86.56 95 PHE A C 1
ATOM 754 O O . PHE A 1 95 ? -11.780 -0.362 1.757 1.00 86.56 95 PHE A O 1
ATOM 761 N N . TYR A 1 96 ? -13.564 0.610 2.740 1.00 83.19 96 TYR A N 1
ATOM 762 C CA . TYR A 1 96 ? -14.029 -0.582 3.457 1.00 83.19 96 TYR A CA 1
ATOM 763 C C . TYR A 1 96 ? -15.488 -0.870 3.099 1.00 83.19 96 TYR A C 1
ATOM 765 O O . TYR A 1 96 ? -16.325 0.031 3.114 1.00 83.19 96 TYR A O 1
ATOM 773 N N . ARG A 1 97 ? -15.768 -2.100 2.661 1.00 79.75 97 ARG A N 1
ATOM 774 C CA . ARG A 1 97 ? -17.063 -2.505 2.082 1.00 79.75 97 ARG A CA 1
ATOM 775 C C . ARG A 1 97 ? -17.771 -3.538 2.944 1.00 79.75 97 ARG A C 1
ATOM 777 O O . ARG A 1 97 ? -17.113 -4.217 3.724 1.00 79.75 97 ARG A O 1
ATOM 784 N N . LYS A 1 98 ? -19.095 -3.682 2.728 1.00 65.81 98 LYS A N 1
ATOM 785 C CA . LYS A 1 98 ? -20.055 -4.364 3.631 1.00 65.81 98 LYS A CA 1
ATOM 786 C C . LYS A 1 98 ? -19.741 -5.825 3.966 1.00 65.81 98 LYS A C 1
ATOM 788 O O . LYS A 1 98 ? -20.372 -6.398 4.839 1.00 65.81 98 LYS A O 1
ATOM 793 N N . ASN A 1 99 ? -18.744 -6.394 3.302 1.00 68.44 99 ASN A N 1
ATOM 794 C CA . ASN A 1 99 ? -18.277 -7.758 3.493 1.00 68.44 99 ASN A CA 1
ATOM 795 C C . ASN A 1 99 ? -16.998 -7.809 4.349 1.00 68.44 99 ASN A C 1
ATOM 797 O O . ASN A 1 99 ? -16.315 -8.823 4.365 1.00 68.44 99 ASN A O 1
ATOM 801 N N . GLY A 1 100 ? -16.623 -6.701 4.993 1.00 72.94 100 GLY A N 1
ATOM 802 C CA . GLY A 1 100 ? -15.421 -6.605 5.812 1.00 72.94 100 GLY A CA 1
ATOM 803 C C . GLY A 1 100 ? -14.113 -6.545 5.017 1.00 72.94 100 GLY A C 1
ATOM 804 O O . GLY A 1 100 ? -13.059 -6.798 5.589 1.00 72.94 100 GLY A O 1
ATOM 805 N N . ILE A 1 101 ? -14.165 -6.210 3.721 1.00 81.50 101 ILE A N 1
ATOM 806 C CA . ILE A 1 101 ? -13.013 -6.257 2.806 1.00 81.50 101 ILE A CA 1
ATOM 807 C C . ILE A 1 101 ? -12.473 -4.852 2.525 1.00 81.50 101 ILE A C 1
ATOM 809 O O . ILE A 1 101 ? -13.213 -3.952 2.102 1.00 81.50 101 ILE A O 1
ATOM 813 N N . VAL A 1 102 ? -11.153 -4.682 2.662 1.00 85.94 102 VAL A N 1
ATOM 814 C CA . VAL A 1 102 ? -10.444 -3.477 2.202 1.00 85.94 102 VAL A CA 1
ATOM 815 C C . VAL A 1 102 ? -10.227 -3.500 0.686 1.00 85.94 102 VAL A C 1
ATOM 817 O O . VAL A 1 102 ? -9.667 -4.446 0.127 1.00 85.94 102 VAL A O 1
ATOM 820 N N . PHE A 1 103 ? -10.593 -2.412 0.003 1.00 86.31 103 PHE A N 1
ATOM 821 C CA . PHE A 1 103 ? -10.406 -2.277 -1.444 1.00 86.31 103 PHE A CA 1
ATOM 822 C C . PHE A 1 103 ? -9.814 -0.926 -1.859 1.00 86.31 103 PHE A C 1
ATOM 824 O O . PHE A 1 103 ? -9.932 0.088 -1.169 1.00 86.31 103 PHE A O 1
ATOM 831 N N . CYS A 1 104 ? -9.159 -0.913 -3.019 1.00 85.50 104 CYS A N 1
ATOM 832 C CA . CYS A 1 104 ? -8.675 0.286 -3.689 1.00 85.50 104 CYS A CA 1
ATOM 833 C C . CYS A 1 104 ? -9.607 0.663 -4.845 1.00 85.50 104 CYS A C 1
ATOM 835 O O . CYS A 1 104 ? -9.982 -0.184 -5.650 1.00 85.50 104 CYS A O 1
ATOM 837 N N . SER A 1 105 ? -9.902 1.952 -5.003 1.00 79.69 105 SER A N 1
ATOM 838 C CA . SER A 1 105 ? -10.742 2.459 -6.098 1.00 79.69 105 SER A CA 1
ATOM 839 C C . SER A 1 105 ? -10.180 2.231 -7.506 1.00 79.69 105 SER A C 1
ATOM 841 O O . SER A 1 105 ? -10.962 2.146 -8.446 1.00 79.69 105 SER A O 1
ATOM 843 N N . LYS A 1 106 ? -8.851 2.137 -7.674 1.00 81.62 106 LYS A N 1
ATOM 844 C CA . LYS A 1 106 ? -8.220 1.893 -8.988 1.00 81.62 106 LYS A CA 1
ATOM 845 C C . LYS A 1 106 ? -7.933 0.424 -9.291 1.00 81.62 106 LYS A C 1
ATOM 847 O O . LYS A 1 106 ? -7.970 0.059 -10.457 1.00 81.62 106 LYS A O 1
ATOM 852 N N . HIS A 1 107 ? -7.614 -0.387 -8.282 1.00 81.75 107 HIS A N 1
ATOM 853 C CA . HIS A 1 107 ? -7.151 -1.769 -8.488 1.00 81.75 107 HIS A CA 1
ATOM 854 C C . HIS A 1 107 ? -8.080 -2.834 -7.879 1.00 81.75 107 HIS A C 1
ATOM 856 O O . HIS A 1 107 ? -7.814 -4.017 -8.031 1.00 81.75 107 HIS A O 1
ATOM 862 N N . GLY A 1 108 ? -9.166 -2.441 -7.204 1.00 80.25 108 GLY A N 1
ATOM 863 C CA . GLY A 1 108 ? -10.122 -3.369 -6.595 1.00 80.25 108 GLY A CA 1
ATOM 864 C C . GLY A 1 108 ? -9.692 -3.907 -5.226 1.00 80.25 108 GLY A C 1
ATOM 865 O O . GLY A 1 108 ? -8.855 -3.314 -4.535 1.00 80.25 108 GLY A O 1
ATOM 866 N N . SER A 1 109 ? -10.332 -4.998 -4.802 1.00 74.75 109 SER A N 1
ATOM 867 C CA . SER A 1 109 ? -10.023 -5.745 -3.578 1.00 74.75 109 SER A CA 1
ATOM 868 C C . SER A 1 109 ? -9.129 -6.941 -3.879 1.00 74.75 109 SER A C 1
ATOM 870 O O . SER A 1 109 ? -9.260 -7.579 -4.919 1.00 74.75 109 SER A O 1
ATOM 872 N N . PHE A 1 110 ? -8.256 -7.276 -2.931 1.00 72.25 110 PHE A N 1
ATOM 873 C CA . PHE A 1 110 ? -7.365 -8.435 -3.027 1.00 72.25 110 PHE A CA 1
ATOM 874 C C . PHE A 1 110 ? -7.425 -9.311 -1.768 1.00 72.25 110 PHE A C 1
ATOM 876 O O . PHE A 1 110 ? -6.402 -9.890 -1.380 1.00 72.25 110 PHE A O 1
ATOM 883 N N . SER A 1 111 ? -8.594 -9.349 -1.113 1.00 58.97 111 SER A N 1
ATOM 884 C CA . SER A 1 111 ? -8.865 -10.231 0.024 1.00 58.97 111 SER A CA 1
ATOM 885 C C . SER A 1 111 ? -8.479 -11.654 -0.360 1.00 58.97 111 SER A C 1
ATOM 887 O O . SER A 1 111 ? -8.849 -12.159 -1.417 1.00 58.97 111 SER A O 1
ATOM 889 N N . GLY A 1 112 ? -7.627 -12.258 0.462 1.00 54.12 112 GLY A N 1
ATOM 890 C CA . GLY A 1 112 ? -7.145 -13.618 0.271 1.00 54.12 112 GLY A CA 1
ATOM 891 C C . GLY A 1 112 ? -8.179 -14.643 0.707 1.00 54.12 112 GLY A C 1
ATOM 892 O O . GLY A 1 112 ? -7.837 -15.507 1.502 1.00 54.12 112 GLY A O 1
ATOM 893 N N . GLU A 1 113 ? -9.406 -14.551 0.202 1.00 46.84 113 GLU A N 1
ATOM 894 C CA . GLU A 1 113 ? -10.259 -15.731 0.136 1.00 46.84 113 GLU A CA 1
ATOM 895 C C . GLU A 1 113 ? -9.664 -16.606 -0.970 1.00 46.84 113 GLU A C 1
ATOM 897 O O . GLU A 1 113 ? -9.772 -16.318 -2.164 1.00 46.84 113 GLU A O 1
ATOM 902 N N . SER A 1 114 ? -8.941 -17.650 -0.563 1.00 39.28 114 SER A N 1
ATOM 903 C CA . SER A 1 114 ? -8.971 -18.884 -1.336 1.00 39.28 114 SER A CA 1
ATOM 904 C C . SER A 1 114 ? -10.445 -19.211 -1.589 1.00 39.28 114 SER A C 1
ATOM 906 O O . SER A 1 114 ? -11.210 -19.181 -0.622 1.00 39.28 114 SER A O 1
ATOM 908 N N . PRO A 1 115 ? -10.863 -19.505 -2.832 1.00 38.00 115 PRO A N 1
ATOM 909 C CA . PRO A 1 115 ? -12.099 -20.243 -3.007 1.00 38.00 115 PRO A CA 1
ATOM 910 C C . PRO A 1 115 ? -11.912 -21.535 -2.211 1.00 38.00 115 PRO A C 1
ATOM 912 O O . PRO A 1 115 ? -10.959 -22.277 -2.452 1.00 38.00 115 PRO A O 1
ATOM 915 N N . GLU A 1 116 ? -12.724 -21.719 -1.178 1.00 38.75 116 GLU A N 1
ATOM 916 C CA . GLU A 1 116 ? -12.934 -23.038 -0.604 1.00 38.75 116 GLU A CA 1
ATOM 917 C C . GLU A 1 116 ? -13.579 -23.874 -1.719 1.00 38.75 116 GLU A C 1
ATOM 919 O O . GLU A 1 116 ? -14.697 -23.572 -2.144 1.00 38.75 116 GLU A O 1
ATOM 924 N N . ASP A 1 117 ? -12.814 -24.830 -2.252 1.00 34.72 117 ASP A N 1
ATOM 925 C CA . ASP A 1 117 ? -13.332 -25.995 -2.979 1.00 34.72 117 ASP A CA 1
ATOM 926 C C . ASP A 1 117 ? -13.811 -27.047 -1.964 1.00 34.72 117 ASP A C 1
ATOM 928 O O . ASP A 1 117 ? -13.085 -27.273 -0.962 1.00 34.72 117 ASP A O 1
#

InterPro domains:
  IPR045584 Pilin-like [SSF54523] (5-61)

Radius of gyration: 24.44 Å; chains: 1; bounding box: 66×36×69 Å

Sequence (117 aa):
MKKAFSFLELMVIISILAIILTMASLPYINAKHKAVEQVCKNNTKMLDAAVVNYNSQPGVKKIPDDVQYLSIYKEKLVEYLKNRSWPICKGNGYFYRKNGIVFCSKHGSFSGESPED